Protein AF-A0A509E925-F1 (afdb_monomer)

Structure (mmCIF, N/CA/C/O backbone):
data_AF-A0A509E925-F1
#
_entry.id   AF-A0A509E925-F1
#
loop_
_atom_site.group_PDB
_atom_site.id
_atom_site.type_symbol
_atom_site.label_atom_id
_atom_site.label_alt_id
_atom_site.label_comp_id
_atom_site.label_asym_id
_atom_site.label_entity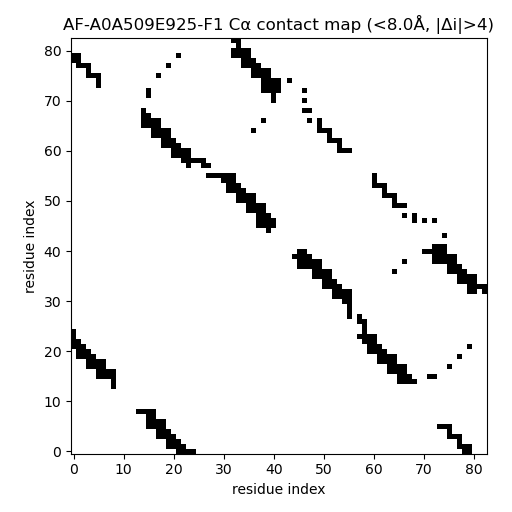_id
_atom_site.label_seq_id
_atom_site.pdbx_PDB_ins_code
_atom_site.Cartn_x
_atom_site.Cartn_y
_atom_site.Cartn_z
_atom_site.occupancy
_atom_site.B_iso_or_equiv
_atom_site.auth_seq_id
_atom_site.auth_comp_id
_atom_site.auth_asym_id
_atom_site.auth_atom_id
_atom_site.pdbx_PDB_model_num
ATOM 1 N N . MET A 1 1 ? -12.817 -3.855 3.468 1.00 74.69 1 MET A N 1
ATOM 2 C CA . MET A 1 1 ? -12.147 -3.822 2.130 1.00 74.69 1 MET A CA 1
ATOM 3 C C . MET A 1 1 ? -11.171 -2.640 2.028 1.00 74.69 1 MET A C 1
ATOM 5 O O . MET A 1 1 ? -11.399 -1.647 2.703 1.00 74.69 1 MET A O 1
ATOM 9 N N . ALA A 1 2 ? -10.113 -2.711 1.203 1.00 83.25 2 ALA A N 1
ATOM 10 C CA . ALA A 1 2 ? -9.245 -1.565 0.881 1.00 83.25 2 ALA A CA 1
ATOM 11 C C . ALA A 1 2 ? -9.292 -1.254 -0.623 1.00 83.25 2 ALA A C 1
ATOM 13 O O . ALA A 1 2 ? -9.041 -2.134 -1.444 1.00 83.25 2 ALA A O 1
ATOM 14 N N . GLU A 1 3 ? -9.586 -0.009 -0.974 1.00 88.38 3 GLU A N 1
ATOM 15 C CA . GLU A 1 3 ? -9.493 0.529 -2.329 1.00 88.38 3 GLU A CA 1
ATOM 16 C C . GLU A 1 3 ? -8.279 1.448 -2.420 1.00 88.38 3 GLU A C 1
ATOM 18 O O . GLU A 1 3 ? -8.011 2.221 -1.502 1.00 88.38 3 GLU A O 1
ATOM 23 N N . ALA A 1 4 ? -7.540 1.387 -3.525 1.00 90.44 4 ALA A N 1
ATOM 24 C CA . ALA A 1 4 ? -6.368 2.226 -3.716 1.00 90.44 4 ALA A CA 1
ATOM 25 C C . ALA A 1 4 ? -6.295 2.775 -5.135 1.00 90.44 4 ALA A C 1
ATOM 27 O O . ALA A 1 4 ? -6.572 2.069 -6.106 1.00 90.44 4 ALA A O 1
ATOM 28 N N . ARG A 1 5 ? -5.900 4.043 -5.255 1.00 92.75 5 ARG A N 1
ATOM 29 C CA . ARG A 1 5 ? -5.671 4.717 -6.533 1.00 92.75 5 ARG A CA 1
ATOM 30 C C . ARG A 1 5 ? -4.287 5.336 -6.539 1.00 92.75 5 ARG A C 1
ATOM 32 O O . ARG A 1 5 ? -3.937 6.088 -5.634 1.00 92.75 5 ARG A O 1
ATOM 39 N N . LEU A 1 6 ? -3.511 5.018 -7.567 1.00 92.75 6 LEU A N 1
ATOM 40 C CA . LEU A 1 6 ? -2.198 5.606 -7.774 1.00 92.75 6 LEU A CA 1
ATOM 41 C C . LEU A 1 6 ? -2.358 6.970 -8.449 1.00 92.75 6 LEU A C 1
ATOM 43 O O . LEU A 1 6 ? -2.892 7.053 -9.553 1.00 92.75 6 LEU A O 1
ATOM 47 N N . GLY A 1 7 ? -1.895 8.028 -7.791 1.00 88.75 7 GLY A N 1
ATOM 48 C CA . GLY A 1 7 ? -1.773 9.346 -8.393 1.00 88.75 7 GLY A CA 1
ATOM 49 C C . GLY A 1 7 ? -0.668 9.352 -9.446 1.00 88.75 7 GLY A C 1
ATOM 50 O O . GLY A 1 7 ? 0.434 8.850 -9.208 1.00 88.75 7 GLY A O 1
ATOM 51 N N . GLN A 1 8 ? -0.970 9.924 -10.609 1.00 79.00 8 GLN A N 1
ATOM 52 C CA . GLN A 1 8 ? 0.019 10.217 -11.640 1.00 79.00 8 GLN A CA 1
ATOM 53 C C . GLN A 1 8 ? 0.540 11.636 -11.394 1.00 79.00 8 GLN A C 1
ATOM 55 O O . GLN A 1 8 ? -0.232 12.581 -11.556 1.00 79.00 8 GLN A O 1
ATOM 60 N N . PRO A 1 9 ? 1.789 11.806 -10.936 1.00 77.81 9 PRO A N 1
ATOM 61 C CA . PRO A 1 9 ? 2.356 13.136 -10.790 1.00 77.81 9 PRO A CA 1
ATOM 62 C C . PRO A 1 9 ? 2.582 13.770 -12.164 1.00 77.81 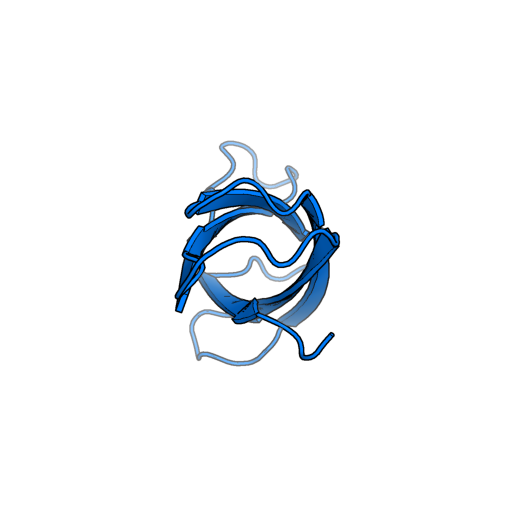9 PRO A C 1
ATOM 64 O O . PRO A 1 9 ? 2.834 13.067 -13.146 1.00 77.81 9 PRO A O 1
ATOM 67 N N . SER A 1 10 ? 2.485 15.096 -12.214 1.00 77.75 10 SER A N 1
ATOM 68 C CA . SER A 1 10 ? 2.678 15.870 -13.443 1.00 77.75 10 SER A CA 1
ATOM 69 C C . SER A 1 10 ? 4.158 15.988 -13.809 1.00 77.75 10 SER A C 1
ATOM 71 O O . SER A 1 10 ? 4.484 16.063 -14.992 1.00 77.75 10 SER A O 1
ATOM 73 N N . ASP A 1 11 ? 5.051 15.980 -12.814 1.00 82.50 11 ASP A N 1
ATOM 74 C CA . ASP A 1 11 ? 6.499 16.024 -13.010 1.00 82.50 11 ASP A CA 1
ATOM 75 C C . ASP A 1 11 ? 7.158 14.644 -12.824 1.00 82.50 11 ASP A C 1
ATOM 77 O O . ASP A 1 11 ? 6.812 13.855 -11.938 1.00 82.50 11 ASP A O 1
ATOM 81 N N . SER A 1 12 ? 8.158 14.341 -13.659 1.00 74.00 12 SER A N 1
ATOM 82 C CA . SER A 1 12 ? 8.858 13.050 -13.624 1.00 74.00 12 SER A CA 1
ATOM 83 C C . SER A 1 12 ? 9.795 12.877 -12.419 1.00 74.00 12 SER A C 1
ATOM 85 O O . SER A 1 12 ? 10.226 11.749 -12.163 1.00 74.00 12 SER A O 1
ATOM 87 N N . HIS A 1 13 ? 10.067 13.917 -11.642 1.00 78.75 13 HIS A N 1
ATOM 88 C CA . HIS A 1 13 ? 10.824 13.864 -10.390 1.00 78.75 13 HIS A CA 1
ATOM 89 C C . HIS A 1 13 ? 9.916 13.863 -9.156 1.00 78.75 13 HIS A C 1
ATOM 91 O O . HIS A 1 13 ? 10.383 13.585 -8.052 1.00 78.75 13 HIS A O 1
ATOM 97 N N . GLU A 1 14 ? 8.618 14.131 -9.318 1.00 86.81 14 GLU A N 1
ATOM 98 C CA . GLU A 1 14 ? 7.672 14.085 -8.210 1.00 86.81 14 GLU A CA 1
ATOM 99 C C . GLU A 1 14 ? 7.385 12.638 -7.773 1.00 86.81 14 GLU A C 1
ATOM 101 O O . GLU A 1 14 ? 7.174 11.750 -8.618 1.00 86.81 14 GLU A O 1
ATOM 106 N N . PRO A 1 15 ? 7.327 12.385 -6.453 1.00 89.88 15 PRO A N 1
ATOM 107 C CA . PRO A 1 15 ? 7.020 11.067 -5.928 1.00 89.88 15 PRO A CA 1
ATOM 108 C C . PRO A 1 15 ? 5.568 10.677 -6.219 1.00 89.88 15 PRO A C 1
ATOM 110 O O . PRO A 1 15 ? 4.673 11.517 -6.328 1.00 89.88 15 PRO A O 1
ATOM 113 N N . GLN A 1 16 ? 5.311 9.374 -6.318 1.00 93.06 16 GLN A N 1
ATOM 114 C CA . GLN A 1 16 ? 3.970 8.868 -6.599 1.00 93.06 16 GLN A CA 1
ATOM 115 C C . GLN A 1 16 ? 3.208 8.652 -5.300 1.00 93.06 16 GLN A C 1
ATOM 117 O O . GLN A 1 16 ? 3.641 7.902 -4.430 1.00 93.06 16 GLN A O 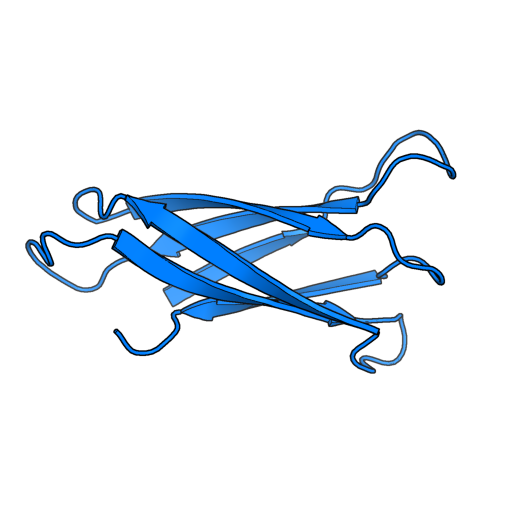1
ATOM 122 N N . ARG A 1 17 ? 2.039 9.277 -5.170 1.00 94.50 17 ARG A N 1
ATOM 123 C CA . ARG A 1 17 ? 1.176 9.099 -4.001 1.00 94.50 17 ARG A CA 1
ATOM 124 C C . ARG A 1 17 ? 0.042 8.141 -4.327 1.00 94.50 17 ARG A C 1
ATOM 126 O O . ARG A 1 17 ? -0.669 8.339 -5.306 1.00 94.50 17 ARG A O 1
ATOM 133 N N . ALA A 1 18 ? -0.154 7.129 -3.495 1.00 94.44 18 ALA A N 1
ATOM 134 C CA . ALA A 1 18 ? -1.347 6.299 -3.528 1.00 94.44 18 ALA A CA 1
ATOM 135 C C . ALA A 1 18 ? -2.374 6.838 -2.529 1.00 94.44 18 ALA A C 1
ATOM 137 O O . ALA A 1 18 ? -2.059 6.991 -1.349 1.00 94.44 18 ALA A O 1
ATOM 138 N N . HIS A 1 19 ? -3.590 7.112 -3.003 1.00 94.00 19 HIS A N 1
ATOM 139 C CA . HIS A 1 19 ? -4.751 7.388 -2.154 1.00 94.00 19 HIS A CA 1
ATOM 140 C C . HIS A 1 19 ? -5.423 6.073 -1.789 1.00 94.00 19 HIS A C 1
ATOM 142 O O . HIS A 1 19 ? -5.659 5.244 -2.670 1.00 94.00 19 HIS A O 1
ATOM 148 N N . VAL A 1 20 ? -5.726 5.884 -0.512 1.00 91.06 20 VAL A N 1
ATOM 149 C CA . VAL A 1 20 ? -6.253 4.636 0.037 1.00 91.06 20 VAL A CA 1
ATOM 150 C C . VAL A 1 20 ? -7.545 4.925 0.779 1.00 91.06 20 VAL A C 1
ATOM 152 O O . VAL A 1 20 ? -7.577 5.759 1.680 1.00 91.06 20 VAL A O 1
ATOM 155 N N . ILE A 1 21 ? -8.602 4.211 0.410 1.00 89.44 21 ILE A N 1
ATOM 156 C CA . ILE A 1 21 ? -9.899 4.247 1.077 1.00 89.44 21 ILE A CA 1
ATOM 157 C C . ILE A 1 21 ? -10.111 2.878 1.712 1.00 89.44 21 ILE A C 1
ATOM 159 O O . ILE A 1 21 ? -10.119 1.851 1.035 1.00 89.44 21 ILE A O 1
ATOM 163 N N . LEU A 1 22 ? -10.255 2.853 3.030 1.00 85.38 22 LEU A N 1
ATOM 164 C CA . LEU A 1 22 ? -10.549 1.655 3.798 1.00 85.38 22 LEU A CA 1
ATOM 165 C C . LEU A 1 22 ? -12.028 1.668 4.178 1.00 85.38 22 LEU A C 1
ATOM 167 O O . LEU A 1 22 ? -12.509 2.613 4.800 1.00 85.38 22 LEU A O 1
ATOM 171 N N . HIS A 1 23 ? -12.731 0.597 3.829 1.00 80.12 23 HIS A N 1
ATOM 172 C CA . HIS A 1 23 ? -14.111 0.345 4.238 1.00 80.12 23 HIS A CA 1
ATOM 173 C C . HIS A 1 23 ? -14.100 -0.671 5.372 1.00 80.12 23 HIS A C 1
ATOM 175 O O . HIS A 1 23 ? -13.562 -1.774 5.204 1.00 80.12 23 HIS A O 1
ATOM 181 N N . GLY A 1 24 ? -14.643 -0.276 6.522 1.00 68.50 24 GLY A N 1
ATOM 182 C CA . GLY A 1 24 ? -14.747 -1.126 7.704 1.00 68.50 24 GLY A CA 1
ATOM 183 C C . GLY A 1 24 ? -16.073 -1.881 7.727 1.00 68.50 24 GLY A C 1
ATOM 184 O O . GLY A 1 24 ? -17.132 -1.269 7.609 1.00 68.50 24 GLY A O 1
ATOM 185 N N . ASP A 1 25 ? -16.016 -3.196 7.920 1.00 57.62 25 ASP A N 1
ATOM 186 C CA . ASP A 1 25 ? -17.192 -4.053 8.074 1.00 57.62 25 ASP A CA 1
ATOM 187 C C . ASP A 1 25 ? -17.614 -4.092 9.557 1.00 57.62 25 ASP A C 1
ATOM 189 O O . ASP A 1 25 ? -17.289 -5.027 10.283 1.00 57.62 25 ASP A O 1
ATOM 193 N N . GLY A 1 26 ? -18.304 -3.054 10.042 1.00 50.84 26 GLY A N 1
ATOM 194 C CA . GLY A 1 26 ? -19.014 -3.113 11.330 1.00 50.84 26 GLY A CA 1
ATOM 195 C C . GLY A 1 26 ? -18.687 -2.022 12.361 1.00 50.84 26 GLY A C 1
ATOM 196 O O . GLY A 1 26 ? -17.802 -1.186 12.159 1.00 50.84 26 GLY A O 1
ATOM 197 N N . PRO A 1 27 ? -19.456 -1.981 13.468 1.00 46.91 27 PRO A N 1
ATOM 198 C CA . PRO A 1 27 ? -19.400 -0.898 14.437 1.00 46.91 27 PRO A CA 1
ATOM 199 C C . PRO A 1 27 ? -18.100 -0.938 15.252 1.00 46.91 27 PRO A C 1
ATOM 201 O O . PRO A 1 27 ? -17.887 -1.825 16.069 1.00 46.91 27 PRO A O 1
ATOM 204 N N . GLY A 1 28 ? -17.268 0.089 15.067 1.00 54.16 28 GLY A N 1
ATOM 205 C CA . GLY A 1 28 ? -16.466 0.661 16.151 1.00 54.16 28 GLY A CA 1
ATOM 206 C C . GLY A 1 28 ? -15.248 -0.128 16.633 1.00 54.16 28 GLY A C 1
ATOM 207 O O . GLY A 1 28 ? -15.074 -0.294 17.837 1.00 54.16 28 GLY A O 1
ATOM 208 N N . GLY A 1 29 ? -14.340 -0.522 15.739 1.00 54.94 29 GLY A N 1
ATOM 209 C CA . GLY A 1 29 ? -12.951 -0.742 16.155 1.00 54.94 29 GLY A CA 1
ATOM 210 C C . GLY A 1 29 ? -12.315 0.605 16.514 1.00 54.94 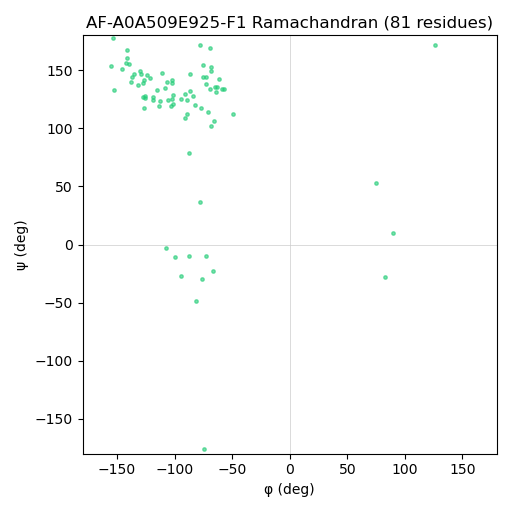29 GLY A C 1
ATOM 211 O O . GLY A 1 29 ? -11.984 1.371 15.620 1.00 54.94 29 GLY A O 1
ATOM 212 N N . ALA A 1 30 ? -12.178 0.930 17.800 1.00 57.66 30 ALA A N 1
ATOM 213 C CA . ALA A 1 30 ? -11.707 2.238 18.278 1.00 57.66 30 ALA A CA 1
ATOM 214 C C . ALA A 1 30 ? -10.173 2.440 18.182 1.00 57.66 30 ALA A C 1
ATOM 216 O O . ALA A 1 30 ? -9.571 3.044 19.067 1.00 57.66 30 ALA A O 1
ATOM 217 N N . GLY A 1 31 ? -9.519 1.920 17.139 1.00 71.44 31 GLY A N 1
ATOM 218 C CA . GLY A 1 31 ? -8.059 1.948 17.001 1.00 71.44 31 GLY A CA 1
ATOM 219 C C . GLY A 1 31 ? -7.599 2.241 15.574 1.00 71.44 31 GLY A C 1
ATOM 220 O O . GLY A 1 31 ? -8.350 1.999 14.636 1.00 71.44 31 GLY A O 1
ATOM 221 N N . PRO A 1 32 ? -6.385 2.780 15.373 1.00 76.12 32 PRO A N 1
ATOM 222 C CA . PRO A 1 32 ? -5.870 3.050 14.036 1.00 76.12 32 PRO A CA 1
ATOM 223 C C . PRO A 1 32 ? -5.853 1.774 13.186 1.00 76.12 32 PRO A C 1
ATOM 225 O O . PRO A 1 32 ? -5.395 0.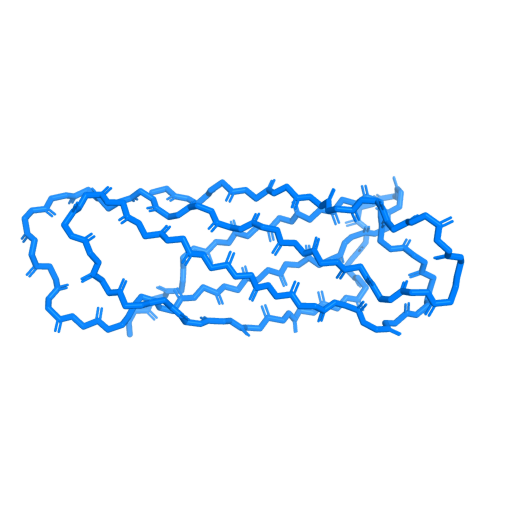722 13.628 1.00 76.12 32 PRO A O 1
ATOM 228 N N . VAL A 1 33 ? -6.338 1.875 11.949 1.00 81.06 33 VAL A N 1
ATOM 229 C CA . VAL A 1 33 ? -6.330 0.770 10.989 1.00 81.06 33 VAL A CA 1
ATOM 230 C C . VAL A 1 33 ? -5.025 0.828 10.211 1.00 81.06 33 VAL A C 1
ATOM 232 O O . VAL A 1 33 ? -4.790 1.757 9.432 1.00 81.06 33 VAL A O 1
ATOM 235 N N . ALA A 1 34 ? -4.170 -0.168 10.425 1.00 87.56 34 ALA A N 1
ATOM 236 C CA . ALA A 1 34 ? -2.959 -0.346 9.642 1.00 87.56 34 ALA A CA 1
ATOM 237 C C . ALA A 1 34 ? -3.293 -0.909 8.253 1.00 87.56 34 ALA A C 1
ATOM 239 O O . ALA A 1 34 ? -4.176 -1.752 8.084 1.00 87.56 34 ALA A O 1
ATOM 240 N N . PHE A 1 35 ? -2.557 -0.471 7.240 1.00 88.88 35 PHE A N 1
ATOM 241 C CA . PHE A 1 35 ? -2.648 -1.002 5.888 1.00 88.88 35 PHE A CA 1
ATOM 242 C C . PHE A 1 35 ? -1.266 -1.058 5.245 1.00 88.88 35 PHE A C 1
ATOM 244 O O . PHE A 1 35 ? -0.343 -0.338 5.623 1.00 88.88 35 PHE A O 1
ATOM 251 N N . ILE A 1 36 ? -1.124 -1.935 4.257 1.00 93.12 36 ILE A N 1
ATOM 252 C CA . ILE A 1 36 ? 0.105 -2.090 3.481 1.00 93.12 36 ILE A CA 1
ATOM 253 C C . ILE A 1 36 ? -0.251 -1.938 2.013 1.00 93.12 36 ILE A C 1
ATOM 255 O O . ILE A 1 36 ? -1.132 -2.640 1.512 1.00 93.12 36 ILE A O 1
ATOM 259 N N . CYS A 1 37 ? 0.467 -1.059 1.326 1.00 94.44 37 CYS A N 1
ATOM 260 C CA . CYS A 1 37 ? 0.375 -0.874 -0.111 1.00 94.44 37 CYS A CA 1
ATOM 261 C C . CYS A 1 37 ? 1.615 -1.411 -0.804 1.00 94.44 37 CYS A C 1
ATOM 263 O O . CYS A 1 37 ? 2.743 -1.145 -0.397 1.00 94.44 37 CYS A O 1
ATOM 265 N N . ARG A 1 38 ? 1.389 -2.148 -1.886 1.00 96.12 38 ARG A N 1
ATOM 266 C CA . ARG A 1 38 ? 2.418 -2.623 -2.800 1.00 96.12 38 ARG A CA 1
ATOM 267 C C . ARG A 1 38 ? 2.381 -1.763 -4.046 1.00 96.12 38 ARG A C 1
ATOM 269 O O . ARG A 1 38 ? 1.360 -1.737 -4.734 1.00 96.12 38 ARG A O 1
ATOM 276 N N . PHE A 1 39 ? 3.482 -1.082 -4.320 1.00 95.62 39 PHE A N 1
ATOM 277 C CA . PHE A 1 39 ? 3.706 -0.397 -5.584 1.00 95.62 39 PHE A CA 1
ATOM 278 C C . PHE A 1 39 ? 4.244 -1.415 -6.584 1.00 95.62 39 PHE A C 1
ATOM 280 O O . PHE A 1 39 ? 5.167 -2.168 -6.273 1.00 95.62 39 PHE A O 1
ATOM 287 N N . LEU A 1 40 ? 3.611 -1.484 -7.750 1.00 95.94 40 LEU A N 1
ATOM 288 C CA . LEU A 1 40 ? 3.849 -2.519 -8.748 1.00 95.94 40 LEU A CA 1
ATOM 289 C C . LEU A 1 40 ? 4.297 -1.887 -10.062 1.00 95.94 40 LEU A C 1
ATOM 291 O O . LEU A 1 40 ? 3.777 -0.836 -10.450 1.00 95.94 40 LEU A O 1
ATOM 295 N N . ASP A 1 41 ? 5.206 -2.544 -10.770 1.00 94.12 41 ASP A N 1
ATOM 296 C CA . ASP A 1 41 ? 5.565 -2.169 -12.137 1.00 94.12 41 ASP A CA 1
ATOM 297 C C . ASP A 1 41 ? 4.478 -2.575 -13.159 1.00 94.12 41 ASP A C 1
ATOM 299 O O . ASP A 1 41 ? 3.398 -3.066 -12.808 1.00 94.12 41 ASP A O 1
ATOM 303 N N . GLY A 1 42 ? 4.744 -2.344 -14.449 1.00 91.50 42 GLY A N 1
ATOM 304 C CA . GLY A 1 42 ? 3.824 -2.706 -15.533 1.00 91.50 42 GLY A CA 1
ATOM 305 C C . GLY A 1 42 ? 3.627 -4.218 -15.713 1.00 91.50 42 GLY A C 1
ATOM 306 O O . GLY A 1 42 ? 2.585 -4.632 -16.223 1.00 91.50 42 GLY A O 1
ATOM 307 N N . ALA A 1 43 ? 4.584 -5.036 -15.264 1.00 93.62 43 ALA A N 1
ATOM 308 C CA . ALA A 1 43 ? 4.526 -6.496 -15.296 1.00 93.62 43 ALA A CA 1
ATOM 309 C C . ALA A 1 43 ? 3.848 -7.095 -14.047 1.00 93.62 43 ALA A C 1
ATOM 311 O O . ALA A 1 43 ? 3.523 -8.282 -14.028 1.00 93.62 43 ALA A O 1
ATOM 312 N N . GLY A 1 44 ? 3.590 -6.280 -13.019 1.00 92.75 44 GLY A N 1
ATOM 313 C CA . GLY A 1 44 ? 3.005 -6.700 -11.747 1.00 92.75 44 GLY A CA 1
ATOM 314 C C . GLY A 1 44 ? 4.029 -7.130 -10.693 1.00 92.75 44 GLY A C 1
ATOM 315 O O . GLY A 1 44 ? 3.626 -7.653 -9.653 1.00 92.75 44 GLY A O 1
ATOM 316 N N . ALA A 1 45 ? 5.326 -6.910 -10.921 1.00 94.81 45 ALA A N 1
ATOM 317 C CA . ALA A 1 45 ? 6.351 -7.138 -9.912 1.00 94.81 45 ALA A CA 1
ATOM 318 C C . ALA A 1 45 ? 6.282 -6.058 -8.823 1.00 94.81 45 ALA A C 1
ATOM 320 O O . ALA A 1 45 ? 5.986 -4.894 -9.096 1.00 94.81 45 ALA A O 1
ATOM 321 N N . VAL A 1 46 ? 6.550 -6.447 -7.574 1.00 95.56 46 VAL A N 1
ATOM 322 C CA . VAL A 1 46 ? 6.558 -5.519 -6.435 1.00 95.56 46 VAL A CA 1
ATOM 323 C C . VAL A 1 46 ? 7.844 -4.703 -6.455 1.00 95.56 46 VAL A C 1
ATOM 325 O O . VAL A 1 46 ? 8.924 -5.261 -6.294 1.00 95.56 46 VAL A O 1
ATOM 328 N N . LEU A 1 47 ? 7.702 -3.388 -6.602 1.00 94.50 47 LEU A N 1
ATOM 329 C CA . LEU A 1 47 ? 8.797 -2.426 -6.503 1.00 94.50 47 LEU A CA 1
ATOM 330 C C . LEU A 1 47 ? 9.101 -2.098 -5.041 1.00 94.50 47 LEU A C 1
ATOM 332 O O . LEU A 1 47 ? 10.250 -2.145 -4.618 1.00 94.50 47 LEU A O 1
ATOM 336 N N . GLU A 1 48 ? 8.064 -1.787 -4.261 1.00 95.25 48 GLU A N 1
ATOM 337 C CA . GLU A 1 48 ? 8.196 -1.438 -2.846 1.00 95.25 48 GLU A CA 1
ATOM 338 C C . GLU A 1 48 ? 6.901 -1.729 -2.077 1.00 95.25 48 GLU A C 1
ATOM 340 O O . GLU A 1 48 ? 5.799 -1.723 -2.641 1.00 95.25 48 GLU A O 1
ATOM 345 N N . GLN A 1 49 ? 7.036 -1.986 -0.772 1.00 95.06 49 GLN A N 1
ATOM 346 C CA . GLN A 1 49 ? 5.911 -2.068 0.157 1.00 95.06 49 GLN A CA 1
ATOM 347 C C . GLN A 1 49 ? 5.980 -0.913 1.147 1.00 95.06 49 GLN A C 1
ATOM 349 O O . GLN A 1 49 ? 6.960 -0.780 1.874 1.00 95.06 49 GLN A O 1
ATOM 354 N N . VAL A 1 50 ? 4.915 -0.119 1.204 1.00 94.75 50 VAL A N 1
ATOM 355 C CA . VAL A 1 50 ? 4.810 1.018 2.118 1.00 94.75 50 VAL A CA 1
ATOM 356 C C . VAL A 1 50 ? 3.633 0.777 3.051 1.00 94.75 50 VAL A C 1
ATOM 358 O O . VAL A 1 50 ? 2.508 0.533 2.605 1.00 94.75 50 VAL A O 1
ATOM 361 N N . ALA A 1 51 ? 3.906 0.811 4.351 1.00 92.44 51 ALA A N 1
ATOM 362 C CA . ALA A 1 51 ? 2.882 0.730 5.379 1.00 92.44 51 ALA A CA 1
ATOM 363 C C . ALA A 1 51 ? 2.327 2.125 5.685 1.00 92.44 51 ALA A C 1
ATOM 365 O O . ALA A 1 51 ? 3.045 3.123 5.640 1.00 92.44 51 ALA A O 1
ATOM 366 N N . GLY A 1 52 ? 1.047 2.178 6.025 1.00 89.62 52 GLY A N 1
ATOM 367 C CA . GLY A 1 52 ? 0.391 3.372 6.528 1.00 89.62 52 GLY A CA 1
ATOM 368 C C . GLY A 1 52 ? -0.602 3.017 7.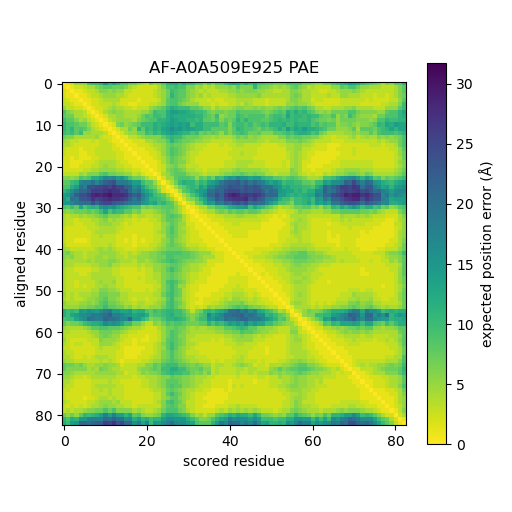625 1.00 89.62 52 GLY A C 1
ATOM 369 O O . GLY A 1 52 ? -0.945 1.852 7.833 1.00 89.62 52 GLY A O 1
ATOM 370 N N . SER A 1 53 ? -1.066 4.035 8.337 1.00 87.56 53 SER A N 1
ATOM 371 C CA . SER A 1 53 ? -2.159 3.897 9.293 1.00 87.56 53 SER A CA 1
ATOM 372 C C . SER A 1 53 ? -3.116 5.067 9.142 1.00 87.56 53 SER A C 1
ATOM 374 O O . SER A 1 53 ? -2.706 6.183 8.820 1.00 87.56 53 SER A O 1
ATOM 376 N N . VAL A 1 54 ? -4.400 4.791 9.327 1.00 85.00 5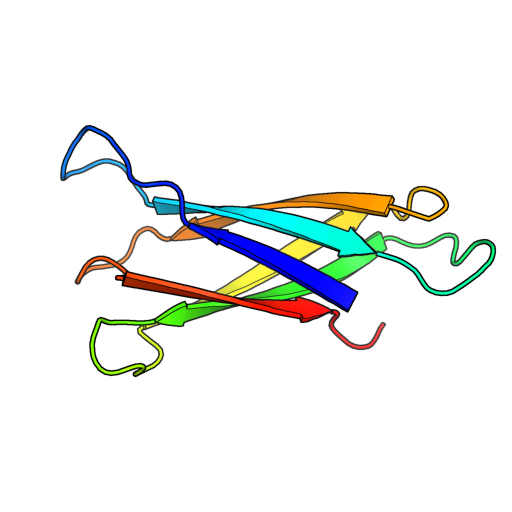4 VAL A N 1
ATOM 377 C CA . VAL A 1 54 ? -5.455 5.805 9.352 1.00 85.00 54 VAL A CA 1
ATOM 378 C C . VAL A 1 54 ? -6.216 5.696 10.661 1.00 85.00 54 VAL A C 1
ATOM 380 O O . VAL A 1 54 ? -6.378 4.585 11.172 1.00 85.00 54 VAL A O 1
ATOM 383 N N . PRO A 1 55 ? -6.699 6.812 11.227 1.00 77.19 55 PRO A N 1
ATOM 384 C CA . PRO A 1 55 ? -7.614 6.731 12.354 1.00 77.19 55 PRO A CA 1
ATOM 385 C C . PRO A 1 55 ? -8.849 5.925 11.932 1.00 77.19 55 PRO A C 1
ATOM 387 O O . PRO A 1 55 ? -9.391 6.146 10.846 1.00 77.19 55 PRO A O 1
ATOM 390 N N . ALA A 1 56 ? -9.293 4.982 12.768 1.00 66.25 56 ALA A N 1
ATOM 391 C CA . ALA A 1 56 ? -10.574 4.330 12.537 1.00 66.25 56 ALA A CA 1
ATOM 392 C C . ALA A 1 56 ? -11.686 5.361 12.707 1.00 66.25 56 ALA A C 1
ATOM 394 O O . ALA A 1 56 ? -12.015 5.782 13.815 1.00 66.25 56 ALA A O 1
ATOM 395 N N . LEU A 1 57 ? -12.255 5.767 11.582 1.00 61.59 57 LEU A N 1
ATOM 396 C CA . LEU A 1 57 ? -13.497 6.511 11.531 1.00 61.59 57 LEU A CA 1
ATOM 397 C C . LEU A 1 57 ? -14.602 5.531 11.139 1.00 61.59 57 LEU A C 1
ATOM 399 O O . LEU A 1 57 ? -14.403 4.633 10.318 1.00 61.59 57 LEU A O 1
ATOM 403 N N . SER A 1 58 ? -15.755 5.673 11.783 1.00 64.44 58 SER A N 1
ATOM 404 C CA . SER A 1 58 ? -16.910 4.789 11.652 1.00 64.44 58 SER A CA 1
ATOM 405 C C . SER A 1 58 ? -17.267 4.549 10.177 1.00 64.44 58 SER A C 1
ATOM 407 O O . SER A 1 58 ? -17.710 5.462 9.486 1.00 64.44 58 SER A O 1
ATOM 409 N N . GLY A 1 59 ? -17.077 3.319 9.691 1.00 69.19 59 GLY A N 1
ATOM 410 C CA . GLY A 1 59 ? -17.508 2.863 8.362 1.00 69.19 59 GLY A CA 1
ATOM 411 C C . GLY A 1 59 ? -16.574 3.191 7.188 1.00 69.19 59 GLY A C 1
ATOM 412 O O . GLY A 1 59 ? -16.532 2.415 6.234 1.00 69.19 59 GLY A O 1
ATOM 413 N N . ARG A 1 60 ? -15.781 4.269 7.245 1.00 80.38 60 ARG A N 1
ATOM 414 C CA . ARG A 1 60 ? -14.831 4.646 6.180 1.00 80.38 60 ARG A CA 1
ATOM 415 C C . ARG A 1 60 ? -13.648 5.430 6.737 1.00 80.38 60 ARG A C 1
ATOM 417 O O . ARG A 1 60 ? -13.843 6.406 7.453 1.00 80.38 60 ARG A O 1
ATOM 424 N N . ALA A 1 61 ? -12.438 5.058 6.335 1.00 82.56 61 ALA A N 1
ATOM 425 C CA . ALA A 1 61 ? -11.214 5.787 6.649 1.00 82.56 61 ALA A CA 1
ATOM 426 C C . ALA A 1 61 ? -10.398 6.046 5.379 1.00 82.56 61 ALA A C 1
ATOM 428 O O . ALA A 1 61 ? -10.392 5.234 4.456 1.00 82.56 61 ALA A O 1
ATOM 429 N N . GLU A 1 62 ? -9.707 7.181 5.326 1.00 88.62 62 GLU A N 1
ATOM 430 C CA . GLU A 1 62 ? -8.921 7.592 4.161 1.00 88.62 62 GLU A CA 1
ATOM 431 C C . GLU A 1 62 ? -7.498 7.938 4.565 1.00 88.62 62 GLU A C 1
ATOM 433 O O . GLU A 1 62 ? -7.267 8.567 5.597 1.00 88.62 62 GLU A O 1
ATOM 438 N N . GLY A 1 63 ? -6.544 7.524 3.739 1.00 89.19 63 GLY A N 1
ATOM 439 C CA . GLY A 1 63 ? -5.128 7.748 3.967 1.00 89.19 63 GLY A CA 1
ATOM 440 C C . GLY A 1 63 ? -4.346 7.768 2.672 1.00 89.19 63 GLY A C 1
ATOM 441 O O . GLY A 1 63 ? -4.876 7.555 1.582 1.00 89.19 63 GLY A O 1
ATOM 442 N N . SER A 1 64 ? -3.049 8.013 2.793 1.00 92.94 64 SER A N 1
ATOM 443 C CA . SER A 1 64 ? -2.160 7.996 1.644 1.00 92.94 64 SER A CA 1
ATOM 444 C C . SER A 1 64 ? -0.786 7.480 2.014 1.00 92.94 64 SER A C 1
ATOM 446 O O . SER A 1 64 ? -0.330 7.681 3.137 1.00 92.94 64 SER A O 1
ATOM 448 N N . VAL A 1 65 ? -0.115 6.876 1.043 1.00 94.06 65 VAL A N 1
ATOM 449 C CA . VAL A 1 65 ? 1.299 6.504 1.137 1.00 94.06 65 VAL A CA 1
ATOM 450 C C . VAL A 1 65 ? 2.041 7.000 -0.092 1.00 94.06 65 VAL A C 1
ATOM 452 O O . VAL A 1 65 ? 1.465 7.102 -1.177 1.00 94.06 65 VAL A O 1
ATOM 455 N N . THR A 1 66 ? 3.318 7.319 0.082 1.00 94.25 66 THR A N 1
ATOM 456 C CA . THR A 1 66 ? 4.148 7.921 -0.962 1.00 94.25 66 THR A CA 1
ATOM 457 C C . THR A 1 66 ? 5.271 6.965 -1.346 1.00 94.25 66 THR A C 1
ATOM 459 O O . THR A 1 66 ? 5.946 6.425 -0.476 1.00 94.25 66 THR A O 1
ATOM 462 N N . TYR A 1 67 ? 5.458 6.780 -2.649 1.00 92.25 67 TYR A N 1
ATOM 463 C CA . TYR A 1 67 ? 6.532 6.018 -3.271 1.00 92.25 67 TYR A CA 1
ATOM 464 C C . TYR A 1 67 ? 7.548 6.973 -3.895 1.00 92.25 67 TYR A C 1
ATOM 466 O O . TYR A 1 67 ? 7.190 7.809 -4.730 1.00 92.25 67 TYR A O 1
ATOM 474 N N . TYR A 1 68 ? 8.807 6.835 -3.487 1.00 90.44 68 TYR A N 1
ATOM 475 C CA . TYR A 1 68 ? 9.928 7.663 -3.949 1.00 90.44 68 TYR A CA 1
ATOM 476 C C . TYR A 1 68 ? 10.881 6.908 -4.889 1.00 90.44 68 TYR A C 1
ATOM 478 O O . TYR A 1 68 ? 11.862 7.483 -5.353 1.00 90.44 68 TYR A O 1
ATOM 486 N N . GLY A 1 69 ? 10.633 5.619 -5.133 1.00 87.44 69 GLY A N 1
ATOM 487 C CA . GLY A 1 69 ? 11.554 4.768 -5.874 1.00 87.44 69 GLY A CA 1
ATOM 488 C C . GLY A 1 69 ? 11.514 4.957 -7.392 1.00 87.44 69 GLY A C 1
ATOM 489 O O . GLY A 1 69 ? 10.647 5.623 -7.962 1.00 87.44 69 GLY A O 1
ATOM 490 N N . TRP A 1 70 ? 12.482 4.312 -8.041 1.00 83.31 70 TRP A N 1
ATOM 491 C CA . TRP A 1 70 ? 12.571 4.159 -9.489 1.00 83.31 70 TRP A CA 1
ATOM 492 C C . TRP A 1 70 ? 12.726 2.663 -9.816 1.00 83.31 70 TRP A C 1
ATOM 494 O O . TRP A 1 70 ? 13.454 1.979 -9.093 1.00 83.31 70 TRP A O 1
ATOM 504 N N . PRO A 1 71 ? 12.107 2.125 -10.883 1.00 88.44 71 PRO A N 1
ATOM 505 C CA . PRO A 1 71 ? 11.243 2.788 -11.865 1.00 88.44 71 PRO A CA 1
ATOM 506 C C . PRO A 1 71 ? 9.889 3.219 -11.288 1.00 88.44 71 PRO A C 1
ATOM 508 O O . PRO A 1 71 ? 9.514 2.828 -10.191 1.00 88.44 71 PRO A O 1
ATOM 511 N N . ARG A 1 72 ? 9.128 4.026 -12.038 1.00 89.62 72 ARG A N 1
ATOM 512 C CA . ARG A 1 72 ? 7.781 4.444 -11.622 1.00 89.62 72 ARG A CA 1
ATOM 513 C C . ARG A 1 72 ? 6.842 3.244 -11.503 1.00 89.62 72 ARG A C 1
ATOM 515 O O . ARG A 1 72 ? 6.757 2.405 -12.402 1.00 89.62 72 ARG A O 1
ATOM 522 N N . ALA A 1 73 ? 6.070 3.223 -10.427 1.00 93.06 73 ALA A N 1
ATOM 523 C CA . ALA A 1 73 ? 4.978 2.288 -10.261 1.00 93.06 73 ALA A CA 1
ATOM 524 C C . ALA A 1 73 ? 3.892 2.555 -11.309 1.00 93.06 73 ALA A C 1
ATOM 526 O O . ALA A 1 73 ? 3.500 3.698 -11.554 1.00 93.06 73 ALA A O 1
ATOM 527 N N . SER A 1 74 ? 3.388 1.485 -11.913 1.00 93.12 74 SER A N 1
ATOM 528 C CA . SER A 1 74 ? 2.250 1.520 -12.835 1.00 93.12 74 SER A CA 1
ATOM 529 C C . SER A 1 74 ? 0.933 1.227 -12.123 1.00 93.12 74 SER A C 1
ATOM 531 O O . SER A 1 74 ? -0.127 1.661 -12.572 1.00 93.12 74 SER A O 1
ATOM 533 N N . ARG A 1 75 ? 0.976 0.470 -11.020 1.00 93.62 75 ARG A N 1
ATOM 534 C CA . ARG A 1 75 ? -0.204 0.081 -10.237 1.00 93.62 75 ARG A CA 1
ATOM 535 C C . ARG A 1 75 ? 0.107 0.120 -8.747 1.00 93.62 75 ARG A C 1
ATOM 537 O O . ARG A 1 75 ? 1.262 0.056 -8.334 1.00 93.62 75 ARG A O 1
ATOM 544 N N . VAL A 1 76 ? -0.946 0.185 -7.941 1.00 95.44 76 VAL A N 1
ATOM 545 C CA . VAL A 1 76 ? -0.861 0.023 -6.491 1.00 95.44 76 VAL A CA 1
ATOM 546 C C . VAL A 1 76 ? -1.929 -0.959 -6.031 1.00 95.44 76 VAL A C 1
ATOM 548 O O . VAL A 1 76 ? -3.063 -0.913 -6.503 1.00 95.44 76 VAL A O 1
ATOM 551 N N . ALA A 1 77 ? -1.561 -1.853 -5.121 1.00 93.88 77 ALA A N 1
ATOM 552 C CA . ALA A 1 77 ? -2.486 -2.771 -4.472 1.00 93.88 77 ALA A CA 1
ATOM 553 C C . ALA A 1 77 ? -2.330 -2.641 -2.959 1.00 93.88 77 ALA A C 1
ATOM 555 O O . ALA A 1 77 ? -1.256 -2.914 -2.423 1.00 93.88 77 ALA A O 1
ATOM 556 N N . CYS A 1 78 ? -3.392 -2.225 -2.274 1.00 92.19 78 CYS A N 1
ATOM 557 C CA . CYS A 1 78 ? -3.381 -2.069 -0.825 1.00 92.19 78 CYS A CA 1
ATOM 558 C C . CYS A 1 78 ? -4.273 -3.109 -0.160 1.00 92.19 78 CYS A C 1
ATOM 560 O O . CYS A 1 78 ? -5.300 -3.514 -0.699 1.00 92.19 78 CYS A O 1
ATOM 562 N N . ARG A 1 79 ? -3.871 -3.529 1.035 1.00 89.56 79 ARG A N 1
ATOM 563 C CA . ARG A 1 79 ? -4.657 -4.403 1.902 1.00 89.56 79 ARG A CA 1
ATOM 564 C C . ARG A 1 79 ? -4.627 -3.876 3.325 1.00 89.56 79 A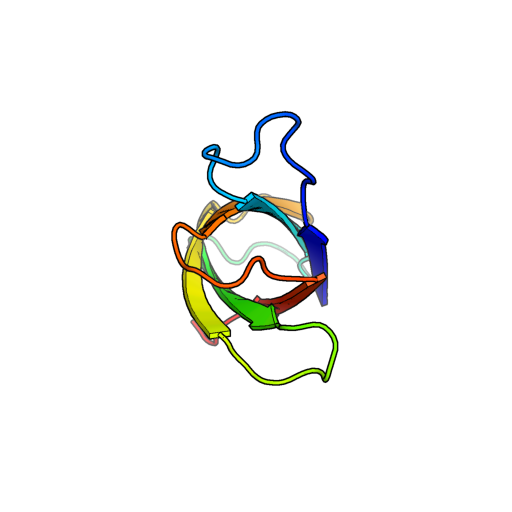RG A C 1
ATOM 566 O O . ARG A 1 79 ? -3.612 -3.332 3.758 1.00 89.56 79 ARG A O 1
ATOM 573 N N . VAL A 1 80 ? -5.724 -4.079 4.046 1.00 85.94 80 VAL A N 1
ATOM 574 C CA . VAL A 1 80 ? -5.763 -3.861 5.494 1.00 85.94 80 VAL A CA 1
ATOM 575 C C . VAL A 1 80 ? -4.808 -4.867 6.145 1.00 85.94 80 VAL A C 1
ATOM 577 O O . VAL A 1 80 ? -4.798 -6.043 5.771 1.00 85.94 80 VAL A O 1
ATOM 580 N N . GLY A 1 81 ? -3.941 -4.389 7.035 1.00 71.50 81 GLY A N 1
ATOM 581 C CA . GLY A 1 81 ? -3.096 -5.242 7.865 1.00 71.50 81 GLY A CA 1
ATOM 582 C C . GLY A 1 81 ? -3.924 -5.863 8.987 1.00 71.50 81 GLY A C 1
ATOM 583 O O . GLY A 1 81 ? -4.948 -5.305 9.376 1.00 71.50 81 GLY A O 1
ATOM 584 N N . ALA A 1 82 ? -3.504 -7.016 9.506 1.00 54.22 82 ALA A N 1
ATOM 585 C CA . ALA A 1 82 ? -4.051 -7.467 10.782 1.00 54.22 82 ALA A CA 1
ATOM 586 C C . ALA A 1 82 ? -3.690 -6.429 11.870 1.00 54.22 82 ALA A C 1
ATOM 588 O O . ALA A 1 82 ? -2.600 -5.852 11.769 1.00 54.22 82 ALA A O 1
ATOM 589 N N . PRO A 1 83 ? -4.591 -6.148 12.831 1.00 49.38 83 PRO A N 1
ATOM 590 C CA . PRO A 1 83 ? -4.264 -5.324 13.992 1.00 49.38 83 PRO A CA 1
ATOM 591 C C . PRO A 1 83 ? -3.111 -5.918 14.809 1.00 49.38 83 PRO A C 1
ATOM 593 O O . PRO A 1 83 ? -2.936 -7.160 14.780 1.00 49.38 83 PRO A O 1
#

Foldseek 3Di:
DKDKDWDDDPDPQDWIKIKIKDFDDDDDPQAKWKKKKFQAAPVGDGPDIDIDTFGDDTGMTIDMDTGRDPDHGPDMDMDTDDD

Organism: NCBI:txid2584084

Sequence (83 aa):
MAEARLGQPSDSHEPQRAHVILHGDGPGGAGPVAFICRFLDGAGAVLEQVAGSVPALSGRAEGSVTYYGWPRASRVACRVGAP

Secondary structure (DSSP, 8-state):
-EEEEE---SSTTSPEEEEEEEEP-SS---S-EEEEEEEE-TT--EEEEEEEEE---SSEEEEEEEE--SSPPSEEEEEEPP-

Solvent-accessible surface area (backbone atoms only — not comparable to full-atom values): 4849 Å² total; per-residue (Å²): 92,50,47,55,46,67,49,81,56,94,48,96,85,52,60,37,39,32,46,35,42,37,41,50,96,61,92,68,66,90,48,68,46,40,31,39,32,35,31,14,35,88,88,64,51,77,76,48,78,49,74,43,68,26,66,53,41,84,52,51,31,67,43,66,47,76,44,79,69,82,75,73,63,69,43,51,52,44,42,71,46,81,131

Nearest PDB structures (foldseek):
  2vmf-assembly2_B  TM=5.452E-01  e=1.795E+00  Bacteroides thetaiotaomicron VPI-5482
  2vqt-assembly1_A  TM=5.808E-01  e=2.457E+00  Bacteroides thetaiotaomicron
  2wbk-assembly1_A  TM=5.309E-01  e=2.100E+00  Bacteroides thetaiotaomicron VPI-5482
  2vqu-assembly2_B  TM=5.691E-01  e=3.936E+00  Bacteroides thetaiotaomicron
  1evu-assembly1_A  TM=5.142E-01  e=4.370E+00  Homo sapiens

Mean predicted aligned error: 5.78 Å

Radius of gyration: 13.32 Å; Cα contacts (8 Å, |Δi|>4): 197; chains: 1; bounding box: 32×24×34 Å

pLDDT: mean 83.75, std 12.89, range [46.91, 96.12]

=== Feature glossary ===
Annotated list of the representations used here:

Nearest PDB structures. The Foldseek neighbor list gives the closest experimentally determined structures in the PDB, ranked by structural alignment. TM-score near 1 means near-identical fold; near 0.3 means only rough topology match. This is how one finds what a novel AlphaFold prediction most resembles in the solved-structure universe.

Foldseek 3Di. Foldseek's 3Di representation compresses backbone geometry into a per-residue letter drawn from a learned twenty-state alphabet. It captures the tertiary interaction pattern around each residue — which residues are packed against it in space, regardless of where they are in sequence.

Radius of gyration, Cα contacts, bounding box. Radius of gyration (Rg) is the root-mean-square distance of Cα atoms from their centroid — a single number for overall size and compactness. A globular domain of N residues has Rg ≈ 2.2·N^0.38 Å; an extended or disordered chain has a much larger Rg. The Cα contact count is the number of residue pairs whose Cα atoms are within 8 Å and are more than four positions apart in sequence — a standard proxy for tertiary packing density. The bounding box is the smallest axis-aligned box enclosing all Cα atoms.

InterPro / GO / CATH / organism. The annotation block draws on four external resources. InterPro: which protein families and domains the sequence belongs to. GO: standardized terms for what the protein does, what process it participates in, and where in the cell it acts. CATH: which structural fold it has in the CATH hierarchy. Organism: the species of origin.

mmCIF coordinates. The mmCIF block holds the 3D Cartesian coordinates of each backbone atom (N, Cα, C, O) in ångströms. mmCIF is the PDB's canonical archive format — a tagged-loop text representation of the atomic model.

pLDDT. pLDDT is the predicted lDDT-Cα score: AlphaFold's confidence that the local environment of each residue (all inter-atomic distances within 15 Å) is correctly placed. It is a per-residue number between 0 and 100, with higher meaning more reliable.

Backbone torsions (φ/ψ). φ (phi) and ψ (psi) are the two rotatable backbone dihedrals per residue: φ is the C(i-1)–N–Cα–C torsion, ψ is the N–Cα–C–N(i+1) torsion, both in degrees on (−180°, 180°]. α-helical residues cluster near (−60°, −45°); β-strand residues near (−120°, +130°). A Ramachandran plot is simply a scatter of (φ, ψ) for every residue.

B-factor. For experimental (PDB) structures, the B-factor (temperature factor) quantifies the positional spread of each atom in the crystal — a combination of thermal vibration and static disorder — in units of Å². High B-factors mark flexible loops or poorly resolved regions; low B-factors mark the rigid, well-ordered core.

Secondary structure (3-state, P-SEA). SS3 is a coarse helix/strand/coil call (letters a/b/c) made by the P-SEA algorithm from inter-Cα distances and dihedrals. It is less detailed than DSSP but needs only Cα positions.

Predicted aligned error. Predicted aligned error is AlphaFold's pairwise confidence. Unlike pLDDT (per-residue), PAE is per-residue-pair and captures whether two parts of the structure are correctly placed relative to each other. Units are ångströms of expected positional error.

Solvent-accessible surface area. Solvent-accessible surface area (SASA) is the area in Å² traced out by the centre of a 1.4 Å probe sphere (a water molecule) rolled over the protein's van der Waals surface (Shrake–Rupley / Lee–Richards construction). Buried residues have near-zero SASA; fully exposed residues can exceed 200 Å². The total SASA scales roughly with the number of surface residues.

Secondary structure (8-state, DSSP). The SS8 string is DSSP's per-residue secondary-structure call. α-helix (H) means an i→i+4 H-bond ladder; β-strand (E) means the residue participates in a β-sheet; 3₁₀ (G) and π (I) are tighter and wider helices; T/S are turns/bends; '-' is loop.

Rendered structure images. Structure images are PyMOL renders from six orthogonal camera directions. Cartoon representation draws helices as coils and strands as arrows; sticks shows the backbone as bonds; surface shows the solvent-excluded envelope. Rainbow coloring maps sequence position to hue (blue→red, N→C); chain coloring assigns a distinct color per polypeptide.

Sequence. The amino-acid sequence is the protein's primary structure: the linear order of residues from the N-ter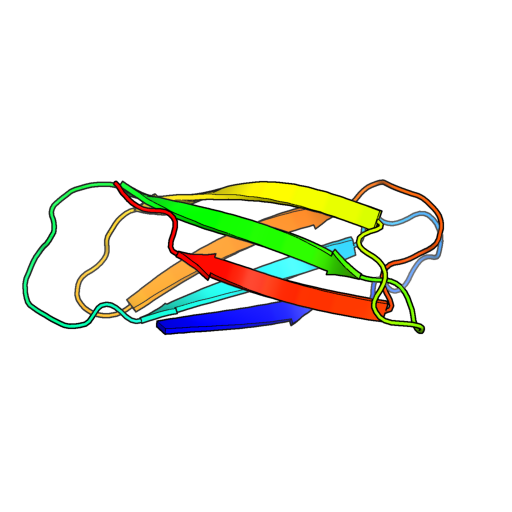minus to the C-terminus, written in one-letter code. Everything else here — the 3D coordinates, the secondary structure, the domain annotations — is ultimately a consequence of this string.

Contact-map, Ramachandran, and PAE plots. Three diagnostic plots accompany the record. The Cα contact map visualizes the tertiary structure as a 2D adjacency matrix (8 Å cutoff, sequence-local contacts suppressed). The Ramachandran plot shows the distribution of backbone (φ, ψ) torsions, with points in the α and β basins reflecting secondary structure content. The PAE plot shows AlphaFold's inter-residue confidence as a color matrix.